Protein AF-A0A8T5XJU8-F1 (afdb_monomer_lite)

Structure (mmCIF, N/CA/C/O backbone):
data_AF-A0A8T5XJU8-F1
#
_entry.id   AF-A0A8T5XJU8-F1
#
loop_
_atom_site.group_PDB
_atom_site.id
_atom_site.type_symbol
_atom_site.label_atom_id
_atom_site.label_alt_id
_atom_site.label_comp_id
_atom_site.label_asym_id
_atom_site.label_entity_id
_atom_site.label_seq_id
_atom_site.pdbx_PDB_ins_code
_atom_site.Cartn_x
_atom_site.Cartn_y
_atom_site.Cartn_z
_atom_site.occupancy
_atom_site.B_iso_or_equiv
_atom_site.auth_seq_id
_atom_site.auth_comp_id
_atom_site.auth_asym_id
_atom_site.auth_atom_id
_atom_site.pdbx_PDB_model_num
ATOM 1 N N . MET A 1 1 ? 18.331 -19.309 -12.264 1.00 50.22 1 MET A N 1
ATOM 2 C CA . MET A 1 1 ? 18.881 -17.936 -12.302 1.00 50.22 1 MET A CA 1
ATOM 3 C C . MET A 1 1 ? 18.464 -17.240 -11.012 1.00 50.22 1 MET A C 1
ATOM 5 O O . MET A 1 1 ? 17.269 -17.061 -10.818 1.00 50.22 1 MET A O 1
ATOM 9 N N . LYS A 1 2 ? 19.390 -16.970 -10.079 1.00 59.19 2 LYS A N 1
ATOM 10 C CA . LYS A 1 2 ? 19.054 -16.239 -8.844 1.00 59.19 2 LYS A CA 1
ATOM 11 C C . LYS A 1 2 ? 18.708 -14.796 -9.231 1.00 59.19 2 LYS A C 1
ATOM 13 O O . LYS A 1 2 ? 19.454 -14.185 -9.992 1.00 59.19 2 LYS A O 1
ATOM 18 N N . SER A 1 3 ? 17.562 -14.289 -8.780 1.00 68.38 3 SER A N 1
ATOM 19 C CA . SER A 1 3 ? 17.157 -12.901 -9.029 1.00 68.38 3 SER A CA 1
ATOM 20 C C . SER A 1 3 ? 18.225 -11.946 -8.494 1.00 68.38 3 SER A C 1
ATOM 22 O O . SER A 1 3 ? 18.657 -12.090 -7.353 1.00 68.38 3 SER A O 1
ATOM 24 N N . ASN A 1 4 ? 18.641 -10.968 -9.299 1.00 89.88 4 ASN A N 1
ATOM 25 C CA . ASN A 1 4 ? 19.526 -9.894 -8.843 1.00 89.88 4 ASN A CA 1
ATOM 26 C C . ASN A 1 4 ? 18.742 -8.969 -7.890 1.00 89.88 4 ASN A C 1
ATOM 28 O O . ASN A 1 4 ? 17.569 -8.682 -8.145 1.00 89.88 4 ASN A O 1
ATOM 32 N N . ILE A 1 5 ? 19.374 -8.462 -6.826 1.00 90.38 5 ILE A N 1
ATOM 33 C CA . ILE A 1 5 ? 18.763 -7.545 -5.848 1.00 90.38 5 ILE A CA 1
ATOM 34 C C . ILE A 1 5 ? 18.051 -6.356 -6.511 1.00 90.38 5 ILE A C 1
ATOM 36 O O . ILE A 1 5 ? 16.946 -5.987 -6.120 1.00 90.38 5 ILE A O 1
ATOM 40 N N . LYS A 1 6 ? 18.597 -5.824 -7.612 1.00 91.56 6 LYS A N 1
ATOM 41 C CA . LYS A 1 6 ? 17.960 -4.740 -8.378 1.00 91.56 6 LYS A CA 1
ATOM 42 C C . LYS A 1 6 ? 16.615 -5.163 -8.978 1.00 91.56 6 LYS A C 1
ATOM 44 O O . LYS A 1 6 ? 15.685 -4.363 -9.047 1.00 91.56 6 LYS A O 1
ATOM 49 N N . GLN A 1 7 ? 16.496 -6.413 -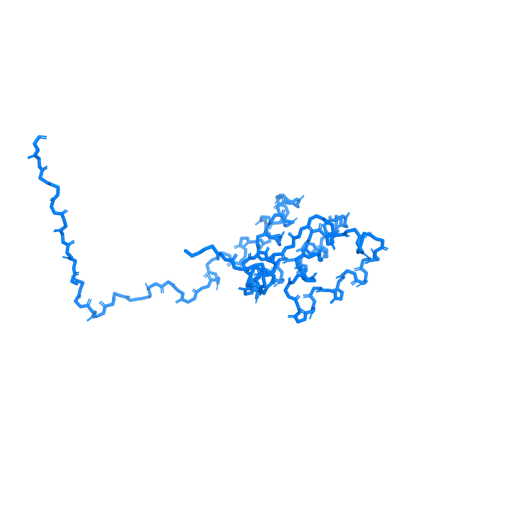9.424 1.00 93.50 7 GLN A N 1
ATOM 50 C CA . GLN A 1 7 ? 15.236 -6.964 -9.932 1.00 93.50 7 GLN A CA 1
ATOM 51 C C . GLN A 1 7 ? 14.236 -7.201 -8.798 1.00 93.50 7 GLN A C 1
ATOM 53 O O . GLN A 1 7 ? 13.044 -6.979 -8.995 1.00 93.50 7 GLN A O 1
ATOM 58 N N . LEU A 1 8 ? 14.711 -7.617 -7.620 1.00 94.75 8 LEU A N 1
ATOM 59 C CA . LEU A 1 8 ? 13.872 -7.777 -6.432 1.00 94.75 8 LEU A CA 1
ATOM 60 C C . LEU A 1 8 ? 13.297 -6.429 -5.981 1.00 94.75 8 LEU A C 1
ATOM 62 O O . LEU A 1 8 ? 12.078 -6.308 -5.865 1.00 94.75 8 LEU A O 1
ATOM 66 N N . ARG A 1 9 ? 14.127 -5.385 -5.851 1.00 96.00 9 ARG A N 1
ATOM 67 C CA . ARG A 1 9 ? 13.660 -4.036 -5.474 1.00 96.00 9 ARG A CA 1
ATOM 68 C C . ARG A 1 9 ? 12.653 -3.464 -6.475 1.00 96.00 9 ARG A C 1
ATOM 70 O O . ARG A 1 9 ? 11.636 -2.910 -6.076 1.00 96.00 9 ARG A O 1
ATOM 77 N N . LYS A 1 10 ? 12.829 -3.702 -7.785 1.00 95.31 10 LYS A N 1
ATOM 78 C CA . LYS A 1 10 ? 11.818 -3.336 -8.807 1.00 95.31 10 LYS A CA 1
ATOM 79 C C . LYS A 1 10 ? 10.454 -4.010 -8.604 1.00 95.31 10 LYS A C 1
ATOM 81 O O . LYS A 1 10 ? 9.446 -3.499 -9.087 1.00 95.31 10 LYS A O 1
ATOM 86 N N . ARG A 1 11 ? 10.418 -5.159 -7.927 1.00 95.31 11 ARG A N 1
ATOM 87 C CA . ARG A 1 11 ? 9.194 -5.891 -7.565 1.00 95.31 11 ARG A CA 1
ATOM 88 C C . ARG A 1 11 ? 8.664 -5.499 -6.180 1.00 95.31 11 ARG A C 1
ATOM 90 O O . ARG A 1 11 ? 7.712 -6.133 -5.732 1.00 95.31 11 ARG A O 1
ATOM 97 N N . GLY A 1 12 ? 9.265 -4.497 -5.533 1.00 96.75 12 GLY A N 1
ATOM 98 C CA . GLY A 1 12 ? 8.884 -3.985 -4.216 1.00 96.75 12 GLY A CA 1
ATOM 99 C C . GLY A 1 12 ? 9.558 -4.687 -3.041 1.00 96.75 12 GLY A C 1
ATOM 100 O O . GLY A 1 12 ? 9.076 -4.548 -1.925 1.00 96.75 12 GLY A O 1
ATOM 101 N N . TYR A 1 13 ? 10.608 -5.481 -3.275 1.00 97.31 13 TYR A N 1
ATOM 102 C CA . TYR A 1 13 ? 11.329 -6.148 -2.191 1.00 97.31 13 TYR A CA 1
ATOM 103 C C . TYR A 1 13 ? 12.087 -5.131 -1.339 1.00 97.31 13 TYR A C 1
ATOM 105 O O . TYR A 1 13 ? 12.810 -4.297 -1.891 1.00 97.31 13 TYR A O 1
ATOM 113 N N . ILE A 1 14 ? 11.948 -5.261 -0.026 1.00 96.94 14 ILE A N 1
ATOM 114 C CA . ILE A 1 14 ? 12.643 -4.467 0.982 1.00 96.94 14 ILE A CA 1
ATOM 115 C C . ILE A 1 14 ? 13.254 -5.401 2.021 1.00 96.94 14 ILE A C 1
ATOM 117 O O . ILE A 1 14 ? 12.766 -6.516 2.216 1.00 96.94 14 ILE A O 1
ATOM 121 N N . GLU A 1 15 ? 14.292 -4.920 2.679 1.00 95.50 15 GLU A N 1
ATOM 122 C CA . GLU A 1 15 ? 14.871 -5.509 3.880 1.00 95.50 15 GLU A CA 1
ATOM 123 C C . GLU A 1 15 ? 14.367 -4.764 5.120 1.00 95.50 15 GLU A C 1
ATOM 125 O O . GLU A 1 15 ? 13.805 -3.674 5.023 1.00 95.50 15 GLU A O 1
ATOM 130 N N . GLU A 1 16 ? 14.585 -5.328 6.305 1.00 92.38 16 GLU A N 1
ATOM 131 C CA . GLU A 1 16 ? 14.091 -4.724 7.550 1.00 92.38 16 GLU A CA 1
ATOM 132 C C . GLU A 1 16 ? 14.721 -3.350 7.827 1.00 92.38 16 GLU A C 1
ATOM 134 O O . GLU A 1 16 ? 14.037 -2.428 8.259 1.00 92.38 16 GLU A O 1
ATOM 139 N N . TYR A 1 17 ? 16.001 -3.164 7.485 1.00 93.56 17 TYR A N 1
ATOM 140 C CA . TYR A 1 17 ? 16.667 -1.870 7.648 1.00 93.56 17 TYR A CA 1
ATOM 141 C C . TYR A 1 17 ? 16.074 -0.770 6.752 1.00 93.56 17 TYR A C 1
ATOM 143 O O . TYR A 1 17 ? 16.234 0.405 7.070 1.00 93.56 17 TYR A O 1
ATOM 151 N N . ASP A 1 18 ? 15.397 -1.122 5.647 1.00 95.19 18 ASP A N 1
ATOM 152 C CA . ASP A 1 18 ? 14.721 -0.136 4.797 1.00 95.19 18 ASP A CA 1
ATOM 153 C C . ASP A 1 18 ? 13.522 0.497 5.542 1.00 95.19 18 ASP A C 1
ATOM 155 O O . ASP A 1 18 ? 13.073 1.568 5.157 1.00 95.19 18 ASP A O 1
ATOM 159 N N . LEU A 1 19 ? 12.989 -0.138 6.598 1.00 95.31 19 LEU A N 1
ATOM 160 C CA . LEU A 1 19 ? 11.874 0.394 7.395 1.00 95.31 19 LEU A CA 1
ATOM 161 C C . LEU A 1 19 ? 12.321 1.436 8.425 1.00 95.31 19 LEU A C 1
ATOM 163 O O . LEU A 1 19 ? 11.548 2.335 8.757 1.00 95.31 19 LEU A O 1
ATOM 167 N N . GLU A 1 20 ? 13.551 1.327 8.928 1.00 93.88 20 GLU A N 1
ATOM 168 C CA . GLU A 1 20 ? 14.059 2.186 10.004 1.00 93.88 20 GLU A CA 1
ATOM 169 C C . GLU A 1 20 ? 14.104 3.664 9.609 1.00 93.88 20 GLU A C 1
ATOM 171 O O . GLU A 1 20 ? 13.830 4.525 10.441 1.00 93.88 20 GLU A O 1
ATOM 176 N N . GLU A 1 21 ? 14.372 3.959 8.334 1.00 92.94 21 GLU A N 1
ATOM 177 C CA . GLU A 1 21 ? 14.382 5.324 7.789 1.00 92.94 21 GLU A CA 1
ATOM 178 C C . GLU A 1 21 ? 12.996 6.000 7.848 1.00 92.94 21 GLU A C 1
ATOM 180 O O . GLU A 1 21 ? 12.904 7.224 7.885 1.00 92.94 21 GLU A O 1
ATOM 185 N N . TYR A 1 22 ? 11.917 5.215 7.923 1.00 94.44 22 TYR A N 1
ATOM 186 C CA . TYR A 1 22 ? 10.536 5.696 7.804 1.00 94.44 22 TYR A CA 1
ATOM 187 C C . TYR A 1 22 ? 9.708 5.494 9.077 1.00 94.44 22 TYR A C 1
ATOM 189 O O . TYR A 1 22 ? 8.520 5.819 9.104 1.00 94.44 22 TYR A O 1
ATOM 197 N N . LYS A 1 23 ? 10.285 4.946 10.153 1.00 90.50 23 LYS A N 1
ATOM 198 C CA . LYS A 1 23 ? 9.517 4.590 11.360 1.00 90.50 23 LYS A CA 1
ATOM 199 C C . LYS A 1 23 ? 8.852 5.794 12.033 1.00 90.50 23 LYS A C 1
ATOM 201 O O . LYS A 1 23 ? 7.728 5.676 12.534 1.00 90.50 23 LYS A O 1
ATOM 206 N N . ASP A 1 24 ? 9.539 6.935 11.985 1.00 92.94 24 ASP A N 1
ATOM 207 C CA . ASP A 1 24 ? 9.140 8.191 12.620 1.00 92.94 24 ASP A CA 1
ATOM 208 C C . ASP A 1 24 ? 8.205 9.020 11.730 1.00 92.94 24 ASP A C 1
ATOM 210 O O . ASP A 1 24 ? 7.704 10.057 12.161 1.00 92.94 24 ASP A O 1
ATOM 214 N N . PHE A 1 25 ? 7.908 8.540 10.515 1.00 95.25 25 PHE A N 1
ATOM 215 C CA . PHE A 1 25 ? 6.955 9.198 9.634 1.00 95.25 25 PHE A CA 1
ATOM 216 C C . PHE A 1 25 ? 5.565 9.202 10.272 1.00 95.25 25 PHE A C 1
ATOM 218 O O . PHE A 1 25 ? 5.074 8.211 10.847 1.00 95.25 25 PHE A O 1
ATOM 225 N N . THR A 1 26 ? 4.914 10.346 10.121 1.00 95.88 26 THR A N 1
ATOM 226 C CA . THR A 1 26 ? 3.516 10.569 10.453 1.00 95.88 26 THR A CA 1
ATOM 227 C C . THR A 1 26 ? 2.605 9.765 9.528 1.00 95.88 26 THR A C 1
ATOM 229 O O . THR A 1 26 ? 2.995 9.285 8.462 1.00 95.88 26 THR A O 1
ATOM 232 N N . LYS A 1 27 ? 1.329 9.649 9.909 1.00 95.12 27 LYS A N 1
ATOM 233 C CA . LYS A 1 27 ? 0.314 8.995 9.074 1.00 95.12 27 LYS A CA 1
ATOM 234 C C . LYS A 1 27 ? 0.225 9.620 7.678 1.00 95.12 27 LYS A C 1
ATOM 236 O O . LYS A 1 27 ? 0.046 8.892 6.709 1.00 95.12 27 LYS A O 1
ATOM 241 N N . ILE A 1 28 ? 0.340 10.947 7.586 1.00 94.81 28 ILE A N 1
ATOM 242 C CA . ILE A 1 28 ? 0.227 11.689 6.323 1.00 94.81 28 ILE A CA 1
ATOM 243 C C . ILE A 1 28 ? 1.421 11.372 5.424 1.00 94.81 28 ILE A C 1
ATOM 245 O O . ILE A 1 28 ? 1.221 10.952 4.290 1.00 94.81 28 ILE A O 1
ATOM 249 N N . GLU A 1 29 ? 2.641 11.468 5.950 1.00 96.00 29 GLU A N 1
ATOM 250 C CA . GLU A 1 29 ? 3.860 11.159 5.189 1.00 96.00 29 GLU A CA 1
ATOM 251 C C . GLU 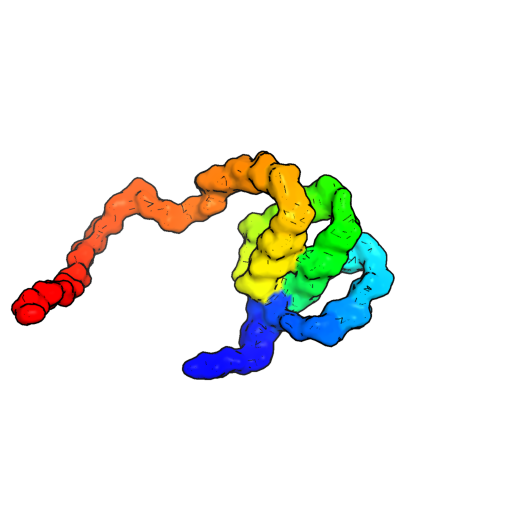A 1 29 ? 3.879 9.700 4.732 1.00 96.00 29 GLU A C 1
ATOM 253 O O . GLU A 1 29 ? 4.238 9.401 3.596 1.00 96.00 29 GLU A O 1
ATOM 258 N N . LEU A 1 30 ? 3.426 8.769 5.581 1.00 96.12 30 LEU A N 1
ATOM 259 C CA . LEU A 1 30 ? 3.270 7.387 5.152 1.00 96.12 30 LEU A CA 1
ATOM 260 C C . LEU A 1 30 ? 2.265 7.297 4.003 1.00 96.12 30 LEU A C 1
ATOM 262 O O . LEU A 1 30 ? 2.594 6.683 2.993 1.00 96.12 30 LEU A O 1
ATOM 266 N N . LEU A 1 31 ? 1.073 7.893 4.108 1.00 95.00 31 LEU A N 1
ATOM 267 C CA . LEU A 1 31 ? 0.069 7.857 3.034 1.00 95.00 31 LEU A CA 1
ATOM 268 C C . LEU A 1 31 ? 0.614 8.368 1.692 1.00 95.00 31 LEU A C 1
ATOM 270 O O . LEU A 1 31 ? 0.285 7.791 0.659 1.00 95.00 31 LEU A O 1
ATOM 274 N N . GLU A 1 32 ? 1.495 9.368 1.691 1.00 95.50 32 GLU A N 1
ATOM 275 C CA . GLU A 1 32 ? 2.155 9.851 0.470 1.00 95.50 32 GLU A CA 1
ATOM 276 C C . GLU A 1 32 ? 3.034 8.776 -0.193 1.00 95.50 32 GLU A C 1
ATOM 278 O O . GLU A 1 32 ? 3.033 8.640 -1.420 1.00 95.50 32 GLU A O 1
ATOM 283 N N . LEU A 1 33 ? 3.721 7.938 0.593 1.00 95.88 33 LEU A N 1
ATOM 284 C CA . LEU A 1 33 ? 4.533 6.830 0.068 1.00 95.88 33 LEU A CA 1
ATOM 285 C C . LEU A 1 33 ? 3.698 5.792 -0.692 1.00 95.88 33 LEU A C 1
ATOM 287 O O . LEU A 1 33 ? 4.218 5.125 -1.587 1.00 95.88 33 LEU A O 1
ATOM 291 N N . LEU A 1 34 ? 2.408 5.651 -0.374 1.00 92.12 34 LEU A N 1
ATOM 292 C CA . LEU A 1 34 ? 1.515 4.699 -1.041 1.00 92.12 34 LEU A CA 1
ATOM 293 C C . LEU A 1 34 ? 1.273 5.047 -2.522 1.00 92.12 34 LEU A C 1
ATOM 295 O O . LEU A 1 34 ? 1.059 4.153 -3.353 1.00 92.12 34 LEU A O 1
ATOM 299 N N . GLU A 1 35 ? 1.383 6.334 -2.852 1.00 91.88 35 GLU A N 1
ATOM 300 C CA . GLU A 1 35 ? 1.271 6.887 -4.205 1.00 91.88 35 GLU A CA 1
ATOM 301 C C . GLU A 1 35 ? 2.632 7.009 -4.912 1.00 91.88 35 GLU A C 1
ATOM 303 O O . GLU A 1 35 ? 2.711 7.404 -6.080 1.00 91.88 35 GLU A O 1
ATOM 308 N N . SER A 1 36 ? 3.725 6.617 -4.247 1.00 95.69 36 SER A N 1
ATOM 309 C CA . SER A 1 36 ? 5.055 6.638 -4.849 1.00 95.69 36 SER A CA 1
ATOM 310 C C . SER A 1 36 ? 5.115 5.761 -6.100 1.00 95.69 36 SER A C 1
ATOM 312 O O . SER A 1 36 ? 4.610 4.632 -6.161 1.00 95.69 36 SER A O 1
ATOM 314 N N . LYS A 1 37 ? 5.836 6.251 -7.114 1.00 95.19 37 LYS A N 1
ATOM 315 C CA . LYS A 1 37 ? 6.173 5.473 -8.317 1.00 95.19 37 LYS A CA 1
ATOM 316 C C . LYS A 1 37 ? 7.114 4.311 -7.991 1.00 95.19 37 LYS A C 1
ATOM 318 O O . LYS A 1 37 ? 7.174 3.335 -8.746 1.00 95.19 37 LYS A O 1
ATOM 323 N N . VAL A 1 38 ? 7.829 4.388 -6.872 1.00 96.06 38 VAL A N 1
ATOM 324 C CA . VAL A 1 38 ? 8.791 3.382 -6.435 1.00 96.06 38 VAL A CA 1
ATOM 325 C C . VAL A 1 38 ? 8.070 2.292 -5.644 1.00 96.06 38 VAL A C 1
ATOM 327 O O . VAL A 1 38 ? 7.337 2.544 -4.697 1.00 96.06 38 VAL A O 1
ATOM 330 N N . ALA A 1 39 ? 8.272 1.042 -6.058 1.00 97.06 39 ALA A N 1
ATOM 331 C CA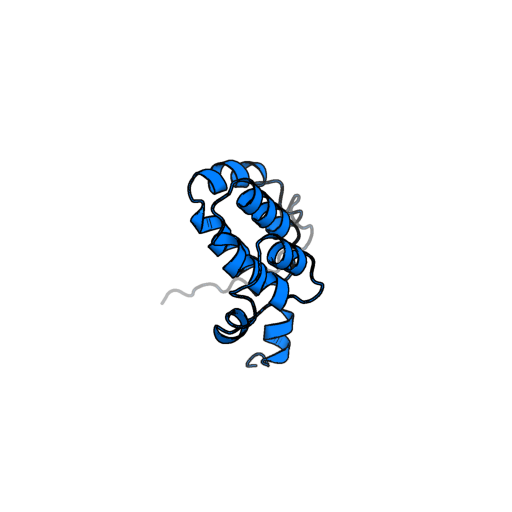 . ALA A 1 39 ? 7.598 -0.110 -5.462 1.00 97.06 39 ALA A CA 1
ATOM 332 C C . ALA A 1 39 ? 7.978 -0.348 -3.993 1.00 97.06 39 ALA A C 1
ATOM 334 O O . ALA A 1 39 ? 7.150 -0.811 -3.218 1.00 97.06 39 ALA A O 1
ATOM 335 N N . THR A 1 40 ? 9.233 -0.068 -3.628 1.00 97.69 40 THR A N 1
ATOM 336 C CA . THR A 1 40 ? 9.741 -0.260 -2.265 1.00 97.69 40 THR A CA 1
ATOM 337 C C . THR A 1 40 ? 9.063 0.680 -1.283 1.00 97.69 40 THR A C 1
ATOM 339 O O . THR A 1 40 ? 8.625 0.216 -0.241 1.00 97.69 40 THR A O 1
ATOM 342 N N . ASP A 1 41 ? 8.865 1.944 -1.651 1.00 97.56 41 ASP A N 1
ATOM 343 C CA . ASP A 1 41 ? 8.195 2.949 -0.817 1.00 97.56 41 ASP A CA 1
ATOM 344 C C . ASP A 1 41 ? 6.762 2.521 -0.490 1.00 97.56 41 ASP A C 1
ATOM 346 O O . ASP A 1 41 ? 6.325 2.579 0.656 1.00 97.56 41 ASP A O 1
ATOM 350 N N . ARG A 1 42 ? 6.047 1.984 -1.486 1.00 97.44 42 ARG A N 1
ATOM 351 C CA . ARG A 1 42 ? 4.699 1.442 -1.280 1.00 97.44 42 ARG A CA 1
ATOM 352 C C . ARG A 1 42 ? 4.695 0.221 -0.368 1.00 97.44 42 ARG A C 1
ATOM 354 O O . ARG A 1 42 ? 3.779 0.058 0.431 1.00 97.44 42 ARG A O 1
ATOM 361 N N . THR A 1 43 ? 5.707 -0.641 -0.473 1.00 98.06 43 THR A N 1
ATOM 362 C CA . THR A 1 43 ? 5.873 -1.780 0.442 1.00 98.06 43 THR A CA 1
ATOM 363 C C . THR A 1 43 ? 6.155 -1.304 1.872 1.00 98.06 43 THR A C 1
ATOM 365 O O . THR A 1 43 ? 5.580 -1.848 2.812 1.00 98.06 43 THR A O 1
ATOM 368 N N . ILE A 1 44 ? 6.993 -0.275 2.038 1.00 97.81 44 ILE A N 1
ATOM 369 C CA . ILE A 1 44 ? 7.301 0.349 3.334 1.00 97.81 44 ILE A CA 1
ATOM 370 C C . ILE A 1 44 ? 6.032 0.954 3.937 1.00 97.81 44 ILE A C 1
ATOM 372 O O . ILE A 1 44 ? 5.703 0.645 5.082 1.00 97.81 44 ILE A O 1
ATOM 376 N N . ASN A 1 45 ? 5.267 1.725 3.152 1.00 96.94 45 ASN A N 1
ATOM 377 C CA . ASN A 1 45 ? 3.959 2.221 3.574 1.00 96.94 45 ASN A CA 1
ATOM 378 C C . ASN A 1 45 ? 3.082 1.081 4.085 1.00 96.94 45 ASN A C 1
ATOM 380 O O . ASN A 1 45 ? 2.598 1.154 5.209 1.00 96.94 45 ASN A O 1
ATOM 384 N N . ALA A 1 46 ? 2.893 0.036 3.273 1.00 96.75 46 ALA A N 1
ATOM 385 C CA . ALA A 1 46 ? 1.988 -1.053 3.608 1.00 96.75 46 ALA A CA 1
ATOM 386 C C . ALA A 1 46 ? 2.348 -1.670 4.966 1.00 96.75 46 ALA A C 1
ATOM 388 O O . ALA A 1 46 ? 1.459 -1.898 5.785 1.00 96.75 46 ALA A O 1
ATOM 389 N N . LYS A 1 47 ? 3.644 -1.882 5.233 1.00 96.94 47 LYS A N 1
ATOM 390 C CA . LYS A 1 47 ? 4.125 -2.429 6.507 1.00 96.94 47 LYS A CA 1
ATOM 391 C C . LYS A 1 47 ? 3.978 -1.469 7.691 1.00 96.94 47 LYS A C 1
ATOM 393 O O . LYS A 1 47 ? 3.685 -1.930 8.787 1.00 96.94 47 LYS A O 1
ATOM 398 N N . LEU A 1 48 ? 4.186 -0.164 7.503 1.00 96.62 48 LEU A N 1
ATOM 399 C CA . LEU A 1 48 ? 4.205 0.803 8.610 1.00 96.62 48 LEU A CA 1
ATOM 400 C C . LEU A 1 48 ? 2.838 1.421 8.909 1.00 96.62 48 LEU A C 1
ATOM 402 O O . LEU A 1 48 ? 2.520 1.668 10.070 1.00 96.62 48 LEU A O 1
ATOM 406 N N . LEU A 1 49 ? 2.011 1.661 7.891 1.00 95.31 49 LEU A N 1
ATOM 407 C CA . LEU A 1 49 ? 0.725 2.347 8.034 1.00 95.31 49 LEU A CA 1
ATOM 408 C C . LEU A 1 49 ? -0.268 1.537 8.882 1.00 95.31 49 LEU A C 1
ATOM 410 O O . LEU A 1 49 ? -1.100 2.122 9.569 1.00 95.31 49 LEU A O 1
ATOM 414 N N . VAL A 1 50 ? -0.132 0.207 8.917 1.00 93.88 50 VAL A N 1
ATOM 415 C CA . VAL A 1 50 ? -0.973 -0.697 9.725 1.00 93.88 50 VAL A CA 1
ATOM 416 C C . VAL A 1 50 ? -0.927 -0.396 11.232 1.00 93.88 50 VAL A C 1
ATOM 418 O O . VAL A 1 50 ? -1.846 -0.770 11.960 1.00 93.88 50 VAL A O 1
ATOM 421 N N . LYS A 1 51 ? 0.102 0.325 11.715 1.00 93.50 51 LYS A N 1
ATOM 422 C CA . LYS A 1 51 ? 0.175 0.790 13.113 1.00 93.50 51 LYS A CA 1
ATOM 423 C C . LYS A 1 51 ? -1.026 1.666 13.494 1.00 93.50 51 LYS A C 1
ATOM 425 O O . LYS A 1 51 ? -1.444 1.674 14.650 1.00 93.50 51 LYS A O 1
ATOM 430 N N . TYR A 1 52 ? -1.612 2.355 12.516 1.00 92.75 52 TYR A N 1
ATOM 431 C CA . TYR A 1 52 ? -2.855 3.101 12.656 1.00 92.75 52 TYR A CA 1
ATOM 432 C C . TYR A 1 52 ? -4.037 2.156 12.400 1.00 92.75 52 TYR A C 1
ATOM 434 O O . TYR A 1 52 ? -4.435 1.926 11.259 1.00 92.75 52 TYR A O 1
ATOM 442 N N . ARG A 1 53 ? -4.600 1.591 13.473 1.00 88.56 53 ARG A N 1
ATOM 443 C CA . ARG A 1 53 ? -5.737 0.649 13.440 1.00 88.56 53 ARG A CA 1
ATOM 444 C C 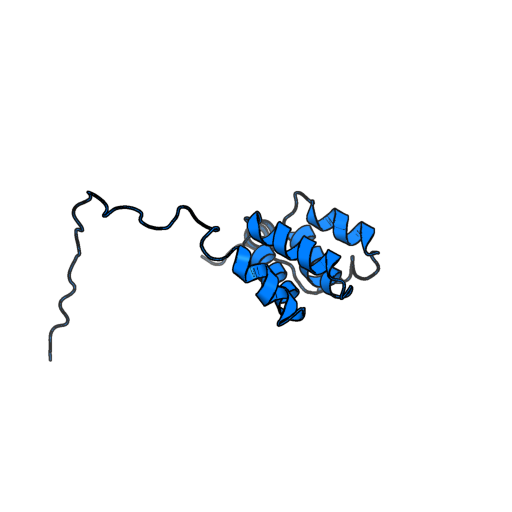. ARG A 1 53 ? -7.074 1.348 13.163 1.00 88.56 53 ARG A C 1
ATOM 446 O O . ARG A 1 53 ? -8.030 1.213 13.918 1.00 88.56 53 ARG A O 1
ATOM 453 N N . GLU A 1 54 ? -7.120 2.139 12.102 1.00 94.00 54 GLU A N 1
ATOM 454 C CA . GLU A 1 54 ? -8.286 2.916 11.690 1.00 94.00 54 GLU A CA 1
ATOM 455 C C . GLU A 1 54 ? -8.964 2.257 10.481 1.00 94.00 54 GLU A C 1
ATOM 457 O O . GLU A 1 54 ? -8.297 1.745 9.580 1.00 94.00 54 GLU A O 1
ATOM 462 N N . GLU A 1 55 ? -10.295 2.323 10.408 1.00 93.38 55 GLU A N 1
ATOM 463 C CA . GLU A 1 55 ? -11.055 1.819 9.253 1.00 93.38 55 GLU A CA 1
ATOM 464 C C . GLU A 1 55 ? -10.648 2.525 7.946 1.00 93.38 55 GLU A C 1
ATOM 466 O O . GLU A 1 55 ? -10.554 1.909 6.884 1.00 93.38 55 GLU A O 1
ATOM 471 N N . THR A 1 56 ? -10.335 3.819 8.026 1.00 94.69 56 THR A N 1
ATOM 472 C CA . THR A 1 56 ? -9.831 4.618 6.899 1.00 94.69 56 THR A CA 1
ATOM 473 C C . THR A 1 56 ? -8.542 4.032 6.326 1.00 94.69 56 THR A C 1
ATOM 475 O O . THR A 1 56 ? -8.408 3.920 5.109 1.00 94.69 56 THR A O 1
ATOM 478 N N . VAL A 1 57 ? -7.622 3.595 7.189 1.00 95.44 57 VAL A N 1
ATOM 479 C CA . VAL A 1 57 ? -6.357 2.963 6.800 1.00 95.44 57 VAL A CA 1
ATOM 480 C C . VAL A 1 57 ? -6.617 1.619 6.138 1.00 95.44 57 VAL A C 1
ATOM 482 O O . VAL A 1 57 ? -6.100 1.371 5.051 1.00 95.44 57 VAL A O 1
ATOM 485 N N . MET A 1 58 ? -7.466 0.781 6.735 1.00 95.88 58 MET A N 1
ATOM 486 C CA . MET A 1 58 ? -7.869 -0.496 6.141 1.00 95.88 58 MET A CA 1
ATOM 487 C C . MET A 1 58 ? -8.422 -0.305 4.722 1.00 95.88 58 MET A C 1
ATOM 489 O O . MET A 1 58 ? -7.974 -0.964 3.783 1.00 95.88 58 MET A O 1
ATOM 493 N N . ASN A 1 59 ? -9.356 0.633 4.551 1.00 95.00 59 ASN A N 1
ATOM 494 C CA . ASN A 1 59 ? -9.976 0.921 3.260 1.00 95.00 59 ASN A CA 1
ATOM 495 C C . ASN A 1 59 ? -8.953 1.423 2.231 1.00 95.00 59 ASN A C 1
ATOM 497 O O . ASN A 1 59 ? -8.986 0.998 1.076 1.00 95.00 59 ASN A O 1
ATOM 501 N N . VAL A 1 60 ? -8.010 2.274 2.642 1.00 95.75 60 VAL A N 1
ATOM 502 C CA . VAL A 1 60 ? -6.915 2.743 1.779 1.00 95.75 60 VAL A CA 1
ATOM 503 C C . VAL A 1 60 ? -6.021 1.582 1.327 1.00 95.75 60 VAL A C 1
ATOM 505 O O . VAL A 1 60 ? -5.735 1.463 0.133 1.00 95.75 60 VAL A O 1
ATOM 508 N N . LEU A 1 61 ? -5.631 0.682 2.236 1.00 96.50 61 LEU A N 1
ATOM 509 C CA . LEU A 1 61 ? -4.801 -0.481 1.901 1.00 96.50 61 LEU A CA 1
ATOM 510 C C . LEU A 1 61 ? -5.526 -1.443 0.945 1.00 96.50 61 LEU A C 1
ATOM 512 O O . LEU A 1 61 ? -4.932 -1.890 -0.040 1.00 96.50 61 LEU A O 1
ATOM 516 N N . ILE A 1 62 ? -6.813 -1.726 1.187 1.00 95.50 62 ILE A N 1
ATOM 517 C CA . ILE A 1 62 ? -7.642 -2.572 0.309 1.00 95.50 62 ILE A CA 1
ATOM 518 C C . ILE A 1 62 ? -7.758 -1.949 -1.084 1.00 95.50 62 ILE A C 1
ATOM 520 O O . ILE A 1 62 ? -7.527 -2.631 -2.085 1.00 95.50 62 ILE A O 1
ATOM 524 N N . ASN A 1 63 ? -8.058 -0.650 -1.164 1.00 93.75 63 ASN A N 1
ATOM 525 C CA . ASN A 1 63 ? -8.150 0.058 -2.438 1.00 93.75 63 ASN A CA 1
ATOM 526 C C . ASN A 1 63 ? -6.832 -0.016 -3.211 1.00 93.75 63 ASN A C 1
ATOM 528 O O . ASN A 1 63 ? -6.837 -0.276 -4.417 1.00 93.75 63 ASN A O 1
ATOM 532 N N . ARG A 1 64 ? -5.692 0.134 -2.526 1.00 95.06 64 ARG A N 1
ATOM 533 C CA . ARG A 1 64 ? -4.391 0.006 -3.181 1.00 95.06 64 ARG A CA 1
ATOM 534 C C . ARG A 1 64 ? -4.131 -1.411 -3.682 1.00 95.06 64 ARG A C 1
ATOM 536 O O . ARG A 1 64 ? -3.644 -1.559 -4.804 1.00 95.06 64 ARG A O 1
ATOM 543 N N . LEU A 1 65 ? -4.474 -2.436 -2.897 1.00 95.06 65 LEU A N 1
ATOM 544 C CA . LEU A 1 65 ? -4.262 -3.847 -3.243 1.00 95.06 65 LEU A CA 1
ATOM 545 C C . LEU A 1 65 ? -4.914 -4.224 -4.581 1.00 95.06 65 LEU A C 1
ATOM 547 O O . LEU A 1 65 ? -4.325 -4.982 -5.354 1.00 95.06 65 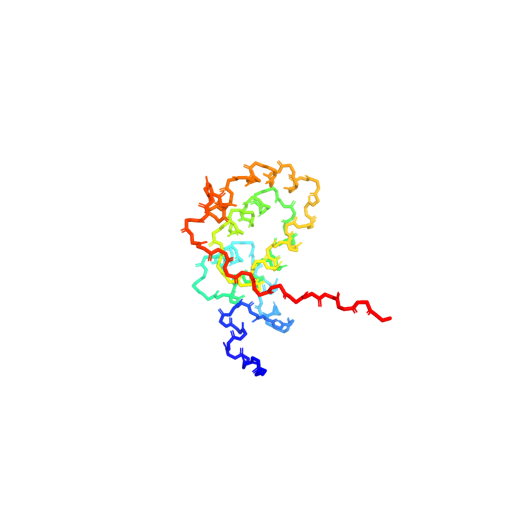LEU A O 1
ATOM 551 N N . ILE A 1 66 ? -6.092 -3.667 -4.874 1.00 91.06 66 ILE A N 1
ATOM 552 C CA . ILE A 1 66 ? -6.855 -3.945 -6.102 1.00 91.06 66 ILE A CA 1
ATOM 553 C C . ILE A 1 66 ? -6.071 -3.558 -7.363 1.00 91.06 66 ILE A C 1
ATOM 555 O O . ILE A 1 66 ? -6.099 -4.293 -8.353 1.00 91.06 66 ILE A O 1
ATOM 559 N N . PHE A 1 67 ? -5.360 -2.428 -7.330 1.00 91.06 67 PHE A N 1
ATOM 560 C CA . PHE A 1 67 ? -4.659 -1.869 -8.494 1.00 91.06 67 PHE A CA 1
ATOM 561 C C . PHE A 1 67 ? -3.141 -2.057 -8.454 1.00 91.06 67 PHE A C 1
ATOM 563 O O . PHE A 1 67 ? -2.452 -1.706 -9.412 1.00 91.06 67 PHE A O 1
ATOM 570 N N . GLU A 1 68 ? -2.590 -2.577 -7.359 1.00 94.88 68 GLU A N 1
ATOM 571 C CA . GLU A 1 68 ? -1.157 -2.835 -7.254 1.00 94.88 68 GLU A CA 1
ATOM 572 C C . GLU A 1 68 ? -0.719 -3.878 -8.296 1.00 94.88 68 GLU A C 1
ATOM 574 O O . GLU A 1 68 ? -1.456 -4.806 -8.638 1.00 94.88 68 GLU A O 1
ATOM 579 N N . ASP A 1 69 ? 0.498 -3.746 -8.816 1.00 93.94 69 ASP A N 1
ATOM 580 C CA . ASP A 1 69 ? 1.050 -4.641 -9.835 1.00 93.94 69 ASP A CA 1
ATOM 581 C C . ASP A 1 69 ? 2.323 -5.353 -9.358 1.00 93.94 69 ASP A C 1
ATOM 583 O O . ASP A 1 69 ? 2.688 -6.406 -9.893 1.00 93.94 69 ASP A O 1
ATOM 587 N N . LYS A 1 70 ? 2.986 -4.834 -8.320 1.00 96.75 70 LYS A N 1
ATOM 588 C CA . LYS A 1 70 ? 4.241 -5.381 -7.806 1.00 96.75 70 LYS A CA 1
ATOM 589 C C . LYS A 1 70 ? 4.006 -6.474 -6.777 1.00 96.75 70 LYS A C 1
ATOM 591 O O . LYS A 1 70 ? 3.208 -6.343 -5.855 1.00 96.75 70 LYS A O 1
ATOM 596 N N . LEU A 1 71 ? 4.750 -7.569 -6.937 1.00 96.50 71 LEU A N 1
ATOM 597 C CA . LEU A 1 71 ? 4.560 -8.782 -6.142 1.00 96.50 71 LEU A CA 1
ATOM 598 C C . LEU A 1 71 ? 4.740 -8.544 -4.639 1.00 96.50 71 LEU A C 1
ATOM 600 O O . LEU A 1 71 ? 3.860 -8.903 -3.868 1.00 96.50 71 LEU A O 1
ATOM 604 N N . TYR A 1 72 ? 5.875 -7.983 -4.221 1.00 97.62 72 TYR A N 1
ATOM 605 C CA . TYR A 1 72 ? 6.177 -7.851 -2.793 1.00 97.62 72 TYR A CA 1
ATOM 606 C C . TYR A 1 72 ? 5.294 -6.800 -2.125 1.00 97.62 72 TYR A C 1
ATOM 608 O O . TYR A 1 72 ? 4.889 -6.982 -0.983 1.00 97.62 72 TYR A O 1
ATOM 616 N N . THR A 1 73 ? 4.904 -5.767 -2.871 1.00 97.69 73 THR A N 1
ATOM 617 C CA . THR A 1 73 ? 3.929 -4.780 -2.407 1.00 97.69 73 THR A CA 1
ATOM 618 C C . THR A 1 73 ? 2.558 -5.423 -2.176 1.00 97.69 73 THR A C 1
ATOM 620 O O . THR A 1 73 ? 1.955 -5.190 -1.136 1.00 97.69 73 THR A O 1
ATOM 623 N N . LYS A 1 74 ? 2.083 -6.307 -3.071 1.00 97.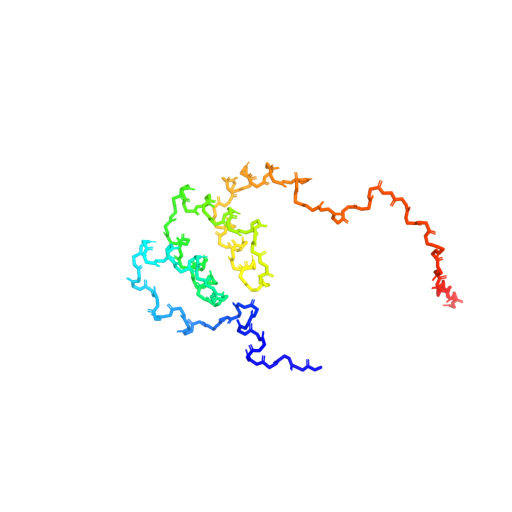56 74 LYS A N 1
ATOM 624 C CA . LYS A 1 74 ? 0.839 -7.077 -2.852 1.00 97.56 74 LYS A CA 1
ATOM 625 C C . LYS A 1 74 ? 0.893 -7.969 -1.622 1.00 97.56 74 LYS A C 1
ATOM 627 O O . LYS A 1 74 ? -0.102 -8.061 -0.910 1.00 97.56 74 LYS A O 1
ATOM 632 N N . ILE A 1 75 ? 2.021 -8.645 -1.410 1.00 97.56 75 ILE A N 1
ATOM 633 C CA . ILE A 1 75 ? 2.219 -9.507 -0.241 1.00 97.56 75 ILE A CA 1
ATOM 634 C C . ILE A 1 75 ? 2.120 -8.660 1.029 1.00 97.56 75 ILE A C 1
ATOM 636 O O . ILE A 1 75 ? 1.259 -8.939 1.856 1.00 97.56 75 ILE A O 1
ATOM 640 N N . ALA A 1 76 ? 2.892 -7.573 1.117 1.00 97.69 76 ALA A N 1
ATOM 641 C CA . ALA A 1 76 ? 2.871 -6.680 2.273 1.00 97.69 76 ALA A CA 1
ATOM 642 C C . ALA A 1 76 ? 1.482 -6.073 2.517 1.00 97.69 76 ALA A C 1
ATOM 644 O O . ALA A 1 76 ? 1.002 -6.085 3.642 1.00 97.69 76 ALA A O 1
ATOM 645 N N . LEU A 1 77 ? 0.792 -5.604 1.470 1.00 97.50 77 LEU A N 1
ATOM 646 C CA . LEU A 1 77 ? -0.583 -5.109 1.590 1.00 97.50 77 LEU A CA 1
ATOM 647 C C . LEU A 1 77 ? -1.527 -6.187 2.134 1.00 97.50 77 LEU A C 1
ATOM 649 O O . LEU A 1 77 ? -2.324 -5.903 3.020 1.00 97.50 77 LEU A O 1
ATOM 653 N N . SER A 1 78 ? -1.434 -7.418 1.626 1.00 96.44 78 SER A N 1
ATOM 654 C CA . SER A 1 78 ? -2.306 -8.522 2.050 1.00 96.44 78 SER A CA 1
ATOM 655 C C . SER A 1 78 ? -2.064 -8.917 3.508 1.00 96.44 78 SER A C 1
ATOM 657 O O . SER A 1 78 ? -3.021 -9.112 4.252 1.00 96.44 78 SER A O 1
ATOM 659 N N . GLU A 1 79 ? -0.800 -8.995 3.927 1.00 96.75 79 GLU A N 1
ATOM 660 C CA . GLU A 1 79 ? -0.414 -9.235 5.323 1.00 96.75 79 GLU A CA 1
ATOM 661 C C . GLU A 1 79 ? -0.917 -8.108 6.232 1.00 96.75 79 GLU A C 1
ATOM 663 O O . GLU A 1 79 ? -1.548 -8.375 7.254 1.00 96.75 79 GLU A O 1
ATOM 668 N N . SER A 1 80 ? -0.726 -6.850 5.820 1.00 96.44 80 SER A N 1
ATOM 669 C CA . SER A 1 80 ? -1.185 -5.671 6.556 1.00 96.44 80 SER A CA 1
ATOM 670 C C . SER A 1 80 ? -2.703 -5.624 6.716 1.00 96.44 80 SER A C 1
ATOM 672 O O . SER A 1 80 ? -3.204 -5.359 7.805 1.00 96.44 80 SER A O 1
ATOM 674 N N . ILE A 1 81 ? -3.449 -5.936 5.655 1.00 96.56 81 ILE A N 1
ATOM 675 C CA . ILE A 1 81 ? -4.914 -6.041 5.696 1.00 96.56 81 ILE A CA 1
ATOM 676 C C . ILE A 1 81 ? -5.348 -7.181 6.632 1.00 96.56 81 ILE A C 1
ATOM 678 O O . ILE A 1 81 ? -6.330 -7.038 7.357 1.00 96.56 81 ILE A O 1
ATOM 682 N N . GLY A 1 82 ? -4.589 -8.280 6.681 1.00 94.88 82 GLY A N 1
ATOM 683 C CA . GLY A 1 82 ? -4.836 -9.403 7.587 1.00 94.88 82 GLY A CA 1
ATOM 684 C C . GLY A 1 82 ? -4.871 -9.017 9.071 1.00 94.88 82 GLY A C 1
ATOM 685 O O . GLY A 1 82 ? -5.632 -9.616 9.829 1.00 94.88 82 GLY A O 1
ATOM 686 N N . TYR A 1 83 ? -4.142 -7.976 9.494 1.00 94.94 83 TYR A N 1
ATOM 687 C CA . TYR A 1 83 ? -4.180 -7.488 10.883 1.00 94.94 83 TYR A CA 1
ATOM 688 C C . TYR A 1 83 ? -5.513 -6.852 11.297 1.00 94.94 83 TYR A C 1
ATOM 690 O O . TYR A 1 83 ? -5.743 -6.680 12.496 1.00 94.94 83 TYR A O 1
ATOM 698 N N . PHE A 1 84 ? -6.373 -6.503 10.337 1.00 94.31 84 PHE A N 1
ATOM 699 C CA . PHE A 1 84 ? -7.730 -6.012 10.586 1.00 94.31 84 PHE A CA 1
ATOM 700 C C . PHE A 1 84 ? -8.770 -7.142 10.649 1.00 94.31 84 PHE A C 1
ATOM 702 O O . PHE A 1 84 ? -9.936 -6.865 10.877 1.00 94.31 84 PHE A O 1
ATOM 709 N N . GLY A 1 85 ? -8.384 -8.405 10.435 1.00 93.69 85 GLY A N 1
ATOM 710 C CA . GLY A 1 85 ? -9.223 -9.567 10.734 1.00 93.69 85 GLY A CA 1
ATOM 711 C C . GLY A 1 85 ? -10.591 -9.610 10.035 1.00 93.69 85 GLY A C 1
ATOM 712 O O . GLY A 1 85 ? -10.697 -9.632 8.802 1.00 93.69 85 GLY A O 1
ATOM 713 N N . GLU A 1 86 ? -11.652 -9.722 10.839 1.00 94.69 86 GLU A N 1
ATOM 714 C CA . GLU A 1 86 ? -13.023 -9.928 10.359 1.00 94.69 86 GLU A CA 1
ATOM 715 C C . GLU A 1 86 ? -13.542 -8.702 9.597 1.00 94.69 86 GLU A C 1
ATOM 717 O O . GLU A 1 86 ? -14.203 -8.843 8.565 1.00 94.69 86 GLU A O 1
ATOM 722 N N . GLU A 1 87 ? -13.200 -7.500 10.057 1.00 93.62 87 GLU A N 1
ATOM 723 C CA . GLU A 1 87 ? -13.565 -6.230 9.435 1.00 93.62 87 GLU A CA 1
ATOM 724 C C . GLU A 1 87 ? -13.047 -6.154 7.997 1.00 93.62 87 GLU A C 1
ATOM 726 O O . GLU A 1 87 ? -13.816 -5.879 7.072 1.00 93.62 87 GLU A O 1
ATOM 731 N N . ALA A 1 88 ? -11.778 -6.508 7.778 1.00 94.44 88 ALA A N 1
ATOM 732 C CA . ALA A 1 88 ? -11.213 -6.574 6.433 1.00 94.44 88 ALA A CA 1
ATOM 733 C C . ALA A 1 88 ? -11.928 -7.612 5.564 1.00 94.44 88 ALA A C 1
ATOM 735 O O . ALA A 1 88 ? -12.214 -7.354 4.394 1.00 94.44 88 ALA A O 1
ATOM 736 N N . SER A 1 89 ? -12.264 -8.771 6.130 1.00 92.75 89 SER A N 1
ATOM 737 C CA . SER A 1 89 ? -12.949 -9.847 5.405 1.00 92.75 89 SER A CA 1
ATOM 738 C C . SER A 1 89 ? -14.337 -9.417 4.910 1.00 92.75 89 SER A C 1
ATOM 740 O O . SER A 1 89 ? -14.689 -9.678 3.755 1.00 92.75 89 SER A O 1
ATOM 742 N N . LYS A 1 90 ? -15.096 -8.688 5.741 1.00 93.50 90 LYS A N 1
ATOM 743 C CA . LYS A 1 90 ? -16.405 -8.108 5.383 1.00 93.50 90 LYS A CA 1
ATOM 744 C C . LYS A 1 90 ? -16.312 -7.120 4.224 1.00 93.50 90 LYS A C 1
ATOM 746 O O . LYS A 1 90 ? -17.232 -7.040 3.416 1.00 93.50 90 LYS A O 1
ATOM 751 N N . VAL A 1 91 ? -15.210 -6.382 4.116 1.00 92.31 91 VAL A N 1
ATOM 752 C CA . VAL A 1 91 ? -14.988 -5.455 2.999 1.00 92.31 91 VAL A CA 1
ATOM 753 C C . VAL A 1 91 ? -14.521 -6.208 1.751 1.00 92.31 91 VAL A C 1
ATOM 755 O O . VAL A 1 91 ? -15.059 -5.997 0.662 1.00 92.31 91 VAL A O 1
ATOM 758 N N . LEU A 1 92 ? -13.562 -7.127 1.897 1.00 91.81 92 LEU A N 1
ATOM 759 C CA . LEU A 1 92 ? -12.956 -7.883 0.797 1.00 91.81 92 LEU A CA 1
ATOM 760 C C . LEU A 1 92 ? -13.959 -8.760 0.038 1.00 91.81 92 LEU A C 1
ATOM 762 O O . LEU A 1 92 ? -13.820 -8.924 -1.177 1.00 91.81 92 LEU A O 1
ATOM 766 N N . ILE A 1 93 ? -14.997 -9.275 0.706 1.00 90.56 93 ILE A N 1
ATOM 767 C CA . ILE A 1 93 ? -16.028 -10.097 0.055 1.00 90.56 93 ILE A CA 1
ATOM 768 C C . ILE A 1 93 ? -16.727 -9.355 -1.095 1.00 90.56 93 ILE A C 1
ATOM 770 O O . ILE A 1 93 ? -17.076 -9.967 -2.102 1.00 90.56 93 ILE A O 1
ATOM 774 N N . ASN A 1 94 ? -16.836 -8.024 -1.011 1.00 88.06 94 ASN A N 1
ATOM 775 C CA . ASN A 1 94 ? -17.452 -7.191 -2.049 1.00 88.06 94 ASN A CA 1
ATOM 776 C C . ASN A 1 94 ? -16.620 -7.105 -3.336 1.00 88.06 94 ASN A C 1
ATOM 778 O O . ASN A 1 94 ? -17.139 -6.681 -4.379 1.00 88.06 94 ASN A O 1
ATOM 782 N N . TYR A 1 95 ? -15.341 -7.479 -3.262 1.00 83.81 95 TYR A N 1
ATOM 783 C CA . TYR A 1 95 ? -14.403 -7.519 -4.381 1.00 83.81 95 TYR A CA 1
ATOM 784 C C . TYR A 1 95 ? -14.227 -8.935 -4.951 1.00 83.81 95 TYR A C 1
ATOM 786 O O . TYR A 1 95 ? -13.733 -9.092 -6.074 1.00 83.81 95 TYR A O 1
ATOM 794 N N . LEU A 1 96 ? -14.683 -9.966 -4.231 1.00 77.94 96 LEU A N 1
ATOM 795 C CA . LEU A 1 96 ? -14.666 -11.351 -4.690 1.00 77.94 96 LEU A CA 1
ATOM 796 C C . LEU A 1 96 ? -15.518 -11.488 -5.967 1.00 77.94 96 LEU A C 1
ATOM 798 O O . LEU A 1 96 ? -16.643 -11.003 -6.041 1.00 77.94 96 LEU A O 1
ATOM 802 N N . GLY A 1 97 ? -14.965 -12.093 -7.019 1.00 70.12 97 GLY A N 1
ATOM 803 C CA . GLY A 1 97 ? -15.650 -12.242 -8.313 1.00 70.12 97 GLY A CA 1
ATOM 804 C C . GLY A 1 97 ? -15.645 -11.001 -9.220 1.00 70.12 97 GLY A C 1
ATOM 805 O O . GLY A 1 97 ? -15.893 -11.145 -10.415 1.00 70.12 97 GLY A O 1
ATOM 806 N N . LYS A 1 98 ? -15.294 -9.810 -8.711 1.00 68.62 98 LYS A N 1
ATOM 807 C CA . LYS A 1 98 ? -15.065 -8.602 -9.534 1.00 68.62 98 LYS A CA 1
ATOM 808 C C . LYS A 1 98 ? -13.623 -8.500 -10.031 1.00 68.62 98 LYS A C 1
ATOM 810 O O . LYS A 1 98 ? -13.365 -7.947 -11.099 1.00 68.62 98 LYS A O 1
ATOM 815 N N . VAL A 1 99 ? -12.676 -9.048 -9.271 1.00 61.38 99 VAL A N 1
ATOM 816 C CA . VAL A 1 99 ? -11.252 -9.034 -9.624 1.00 61.38 99 VAL A CA 1
ATOM 817 C C . VAL A 1 99 ? -10.945 -10.166 -10.613 1.00 61.38 99 VAL A C 1
ATOM 819 O O . VAL A 1 99 ? -10.711 -11.308 -10.226 1.00 61.38 99 VAL A O 1
ATOM 822 N N . GLY A 1 100 ? -10.920 -9.831 -11.907 1.00 53.84 100 GLY A N 1
ATOM 823 C CA . GLY A 1 100 ? -10.245 -10.622 -12.942 1.00 53.84 100 GLY A CA 1
ATOM 824 C C . GLY A 1 100 ? -11.063 -10.918 -14.205 1.00 53.84 100 GLY A C 1
ATOM 825 O O . GLY A 1 100 ? -12.056 -11.634 -14.172 1.00 53.84 100 GLY A O 1
ATOM 826 N N . ASN A 1 101 ? -10.543 -10.490 -15.362 1.00 54.28 101 ASN A N 1
ATOM 827 C CA . ASN A 1 101 ? -10.941 -11.009 -16.683 1.00 54.28 101 ASN A CA 1
ATOM 828 C C . ASN A 1 101 ? -10.228 -12.330 -17.051 1.00 54.28 101 ASN A C 1
ATOM 830 O O . ASN A 1 101 ? -10.397 -12.828 -18.158 1.00 54.28 101 ASN A O 1
ATOM 834 N N . ASN A 1 102 ? -9.453 -12.910 -16.126 1.00 54.84 102 ASN A N 1
ATOM 835 C CA . ASN A 1 102 ? -8.746 -14.186 -16.307 1.00 54.84 102 ASN A CA 1
ATOM 836 C C . ASN A 1 102 ? -9.641 -15.420 -16.120 1.00 54.84 102 ASN A C 1
ATOM 838 O O . ASN A 1 102 ? -9.159 -16.549 -16.188 1.00 54.84 102 ASN A O 1
ATOM 842 N N . GLN A 1 103 ? -10.938 -15.229 -15.884 1.00 59.75 103 GLN A N 1
ATOM 843 C CA . GLN A 1 103 ? -11.890 -16.328 -15.941 1.00 59.75 103 GLN A CA 1
ATOM 844 C C . GLN A 1 103 ? -12.079 -16.724 -17.408 1.00 59.75 103 GLN A C 1
ATOM 846 O O . GLN A 1 103 ? -12.397 -15.883 -18.251 1.00 59.75 103 GLN A O 1
ATOM 851 N N . HIS A 1 104 ? -11.888 -18.004 -17.728 1.00 58.50 104 HIS A N 1
ATOM 852 C CA . HIS A 1 104 ? -12.248 -18.536 -19.038 1.00 58.50 104 HIS A CA 1
ATOM 853 C C . HIS A 1 104 ? -13.772 -18.437 -19.210 1.00 58.50 104 HIS A C 1
ATOM 855 O O . HIS A 1 104 ? -14.511 -19.304 -18.762 1.00 58.50 104 HIS A O 1
ATOM 861 N N . LYS A 1 105 ? -14.247 -17.360 -19.848 1.00 65.81 105 LYS A N 1
ATOM 862 C CA . LYS A 1 105 ? -15.678 -17.130 -20.138 1.00 65.81 105 LYS A CA 1
ATOM 863 C C . LYS A 1 105 ? -16.207 -18.016 -21.273 1.00 65.81 105 LYS A C 1
ATOM 865 O O . LYS A 1 105 ? -17.401 -18.044 -21.538 1.00 65.81 105 LYS A O 1
ATOM 870 N N . SER A 1 106 ? -15.309 -18.704 -21.970 1.00 65.81 106 SER A N 1
ATOM 871 C CA . SER A 1 106 ? -15.606 -19.645 -23.044 1.00 65.81 106 SER A CA 1
ATOM 872 C C . SER A 1 106 ? -14.507 -20.703 -23.120 1.00 65.81 106 SER A C 1
ATOM 874 O O . SER A 1 106 ? -13.359 -20.462 -22.727 1.00 65.81 106 SER A O 1
ATOM 876 N N . LEU A 1 107 ? -14.864 -21.887 -23.620 1.00 66.12 107 LEU A N 1
ATOM 877 C CA . LEU A 1 107 ? -13.890 -22.923 -23.945 1.00 66.12 107 LEU A CA 1
ATOM 878 C C . LEU A 1 107 ? -12.948 -22.383 -25.035 1.00 66.12 107 LEU A C 1
ATOM 880 O O . LEU A 1 107 ? -13.427 -21.871 -26.050 1.00 66.12 107 LEU A O 1
ATOM 884 N N . PRO A 1 108 ? -11.618 -22.468 -24.863 1.00 64.50 108 PRO A N 1
ATOM 885 C CA . PRO A 1 108 ? -10.701 -22.046 -25.908 1.00 64.50 108 PRO A CA 1
ATOM 886 C C . PRO A 1 108 ? -10.907 -22.928 -27.144 1.00 64.50 108 PRO A C 1
ATOM 888 O O . PRO A 1 108 ? -10.779 -24.145 -27.070 1.00 64.50 108 PRO A O 1
ATOM 891 N N . ASN A 1 109 ? -11.131 -22.307 -28.305 1.00 61.38 109 ASN A N 1
ATOM 892 C CA . ASN A 1 109 ? -11.254 -22.974 -29.614 1.00 61.38 109 ASN A CA 1
ATOM 893 C C . ASN A 1 109 ? -9.928 -23.601 -30.111 1.00 61.38 109 ASN A C 1
ATOM 895 O O . ASN A 1 109 ? -9.742 -23.889 -31.292 1.00 61.38 109 ASN A O 1
ATOM 899 N N . LYS A 1 110 ? -8.947 -23.746 -29.216 1.00 60.09 110 LYS A N 1
ATOM 900 C CA . LYS A 1 110 ? -7.608 -24.239 -29.507 1.00 60.09 110 LYS A CA 1
ATOM 901 C C . LYS A 1 110 ? -7.582 -25.712 -29.135 1.00 60.09 110 LYS A C 1
ATOM 903 O O . LYS A 1 110 ? -7.751 -26.040 -27.965 1.00 60.09 110 LYS A O 1
ATOM 908 N N . ASN A 1 111 ? -7.338 -26.575 -30.122 1.00 53.06 111 ASN A N 1
ATOM 909 C CA . ASN A 1 111 ? -7.093 -28.001 -29.915 1.00 53.06 111 ASN A CA 1
ATOM 910 C C . ASN A 1 111 ? -6.143 -28.185 -28.725 1.00 53.06 111 ASN A C 1
ATOM 912 O O . ASN A 1 111 ? -4.961 -27.836 -28.807 1.00 53.06 111 ASN A O 1
ATOM 916 N N . LEU A 1 112 ? -6.677 -28.692 -27.612 1.00 54.12 112 LEU A N 1
ATOM 917 C CA . LEU A 1 112 ? -5.917 -29.074 -26.432 1.00 54.12 112 LEU A CA 1
ATOM 918 C C . LEU A 1 112 ? -4.996 -30.222 -26.856 1.00 54.12 112 LEU A C 1
ATOM 920 O O . LEU A 1 112 ? -5.353 -31.391 -26.742 1.00 54.12 112 LEU A O 1
ATOM 924 N N . LYS A 1 113 ? -3.807 -29.908 -27.384 1.00 52.03 113 LYS A N 1
ATOM 925 C CA . LYS A 1 113 ? -2.740 -30.890 -27.604 1.00 52.03 113 LYS A CA 1
ATOM 926 C C . LYS A 1 113 ? -2.206 -31.311 -26.237 1.00 52.03 113 LYS A C 1
ATOM 928 O O . LYS A 1 113 ? -1.140 -30.886 -25.801 1.00 52.03 113 LYS A O 1
ATOM 933 N N . ARG A 1 114 ? -2.993 -32.110 -25.522 1.00 46.56 114 ARG A N 1
ATOM 934 C CA . ARG A 1 114 ? -2.608 -32.730 -24.263 1.00 46.56 114 ARG A CA 1
ATOM 935 C C . ARG A 1 114 ? -1.640 -33.856 -24.616 1.00 46.56 114 ARG A C 1
ATOM 937 O O . ARG A 1 114 ? -2.053 -34.878 -25.153 1.00 46.56 114 ARG A O 1
ATOM 944 N N . LYS A 1 115 ? -0.346 -33.678 -24.336 1.00 47.94 115 LYS A N 1
ATOM 945 C CA . LYS A 1 115 ? 0.568 -34.821 -24.238 1.00 47.94 115 LYS A CA 1
ATOM 946 C C . LYS A 1 115 ? 0.166 -35.566 -22.966 1.00 47.94 115 LYS A C 1
ATOM 948 O O . LYS A 1 115 ? 0.518 -35.153 -21.866 1.00 47.94 115 LYS A O 1
ATOM 953 N N . ILE A 1 116 ? -0.667 -36.590 -23.123 1.00 48.09 116 ILE A N 1
ATOM 954 C CA . ILE A 1 116 ? -1.001 -37.531 -22.056 1.00 48.09 116 ILE A CA 1
ATOM 955 C C . ILE A 1 116 ? 0.292 -38.288 -21.751 1.00 48.09 116 ILE A C 1
ATOM 957 O O . ILE A 1 116 ? 0.754 -39.090 -22.558 1.00 48.09 116 ILE A O 1
ATOM 961 N N . ILE A 1 117 ? 0.917 -37.988 -20.615 1.00 50.59 117 ILE A N 1
ATOM 962 C CA . ILE A 1 117 ? 1.870 -38.910 -20.004 1.00 50.59 117 ILE A CA 1
ATOM 963 C C . ILE A 1 117 ? 0.986 -39.956 -19.334 1.00 50.59 117 ILE A C 1
ATOM 965 O O . ILE A 1 117 ? 0.398 -39.699 -18.287 1.00 50.59 117 ILE A O 1
ATOM 969 N N . LEU A 1 118 ? 0.793 -41.083 -20.014 1.00 43.19 118 LEU A N 1
ATOM 970 C CA . LEU A 1 118 ? 0.140 -42.248 -19.438 1.00 43.19 118 LEU A CA 1
ATOM 971 C C . LEU A 1 118 ? 1.041 -42.728 -18.291 1.00 43.19 118 LEU A C 1
ATOM 973 O O . LEU A 1 118 ? 2.191 -43.096 -18.542 1.00 43.19 118 LEU A O 1
ATOM 977 N N . CYS A 1 119 ? 0.553 -42.689 -17.049 1.00 45.47 119 CYS A N 1
ATOM 978 C CA . CYS A 1 119 ? 1.158 -43.466 -15.972 1.00 45.47 119 CYS A CA 1
ATOM 979 C C . CYS A 1 119 ? 1.137 -44.929 -16.422 1.00 45.47 119 CYS A C 1
ATOM 981 O O . CYS A 1 119 ? 0.065 -45.499 -16.609 1.00 45.47 119 CYS A O 1
ATOM 983 N N . ARG A 1 120 ? 2.313 -45.506 -16.675 1.00 41.00 120 ARG A N 1
ATOM 984 C CA . ARG A 1 120 ? 2.443 -46.951 -16.835 1.00 41.00 120 ARG A CA 1
ATOM 985 C C . ARG A 1 120 ? 2.403 -47.552 -15.440 1.00 41.00 120 ARG A C 1
ATOM 987 O O . ARG A 1 120 ? 3.249 -47.216 -14.618 1.00 41.00 120 ARG A O 1
ATOM 994 N N . GLU A 1 121 ? 1.403 -48.386 -15.202 1.00 41.06 121 GLU A N 1
ATOM 995 C CA . GLU A 1 121 ? 1.403 -49.352 -14.110 1.00 41.06 121 GLU A CA 1
ATOM 996 C C . GLU A 1 121 ? 2.641 -50.250 -14.253 1.00 41.06 121 GLU A C 1
ATOM 998 O O . GLU A 1 121 ? 2.864 -50.824 -15.324 1.00 41.06 121 GLU A O 1
ATOM 1003 N N . ILE A 1 122 ? 3.446 -50.322 -13.192 1.00 44.31 122 ILE A N 1
ATOM 1004 C CA . ILE A 1 122 ? 4.275 -51.476 -12.818 1.00 44.31 122 ILE A CA 1
ATOM 1005 C C . ILE A 1 122 ? 4.147 -51.609 -11.304 1.00 44.31 122 ILE A C 1
ATOM 1007 O O . ILE A 1 122 ? 4.309 -50.565 -10.628 1.00 44.31 122 ILE A O 1
#

Secondary structure (DSSP, 8-state):
-PPPHHHHHHTT---THHHHTTTT--HHHHHHHHT-SSHHHHHHHHHHHTTS--HHHHHHHHHHHHH---HHHHHHHHHHHHTTHHHHHHHHGGGTTTS-TTS-SS--SS------------

Foldseek 3Di:
DPDDVVNCQQLQDDDPVVLVVCQPPDLVRLLVLCVDPGSVSLLSSLQRNLVPVDPVSLVSLLVSLLPDDRDSSNVSSVVSNCVNPPSSVVVCVVCVPVRDPPPCPDDPPDPPPDPPPPPDDD

pLDDT: mean 85.24, std 17.31, range [41.0, 98.06]

Radius of gyration: 19.59 Å; chains: 1; bounding box: 37×63×43 Å

Sequence (122 aa):
MKSNIKQLRKRGYIEEYDLEEYKDFTKIELLELLESKVATDRTINAKLLVKYREETVMNVLINRLIFEDKLYTKIALSESIGYFGEEASKVLINYLGKVGNNQHKSLPNKNLKRKIILCREI

=== Feature glossary ===
Legend for the data blocks above and below:

— What the protein is —

The amino-acid sequence is the protein's primary structure: the linear order of residues from the N-terminus to the C-terminus, written in one-letter code. Everything else here — the 3D coordinates, the secondary structure, the domain annotations — is ultimately a consequence of this string.

Database cross-references. InterPro integrates a dozen domain/family signature databases into unified entries with residue-range hits. GO terms attach function/process/location labels with evidence codes. CATH codes position the fold in a four-level structural taxonomy. Organism is the NCBI-taxonomy species name.

— Where its atoms are —

The mmCIF block holds the 3D Cartesian coordinates of each backbone atom (N, Cα, C, O) in ångströms. mmCIF is the PDB's canonical archive format — a tagged-loop text representation of the atomic model.

The six renders are orthographic views along the three Cartesian axes in both directions. Representation (cartoon, sticks, or surface) and color scheme (sequence-rainbow or by-chain) vary across proteins so the training set covers all the common visualization conventions.

— Local backbone conformation —

Secondary structure is the local, repeating backbone conformation. DSSP classifies it into eight states by reading the hydrogen-bond network: three helix types (H, G, I), two β types (E, B), two non-regular types (T, S), and unstructured coil (-).

SS3 is a coarse helix/strand/coil call (letters a/b/c) made by the P-SEA algorithm from inter-Cα distances and dihedrals. It is less detailed than DSSP but needs only Cα positions.

Backbone dihedral angles. Every residue except chain termini has a φ (preceding-C → N → Cα → C) and a ψ (N → Cα → C → next-N). They are reported in degrees following the IUPAC sign convention. Secondary structure is essentially a statement about which (φ, ψ) basin each residue occupies.

— Global shape and packing —

The geometric summary reports three shape descriptors. Rg (radius of gyration) measures how spread out the Cα atoms are about their centre of mass; compact globular proteins have small Rg, elongated or unfolded ones large. Cα contacts (<8 Å, |i−j|>4) count long-range residue pairs in spatial proximity — high for tightly packed folds, near zero for rods or random coil. The bounding-box extents give the protein's footprint along x, y, z in Å.

Solvent accessibility: the surface area of each residue that a 1.4 Å water probe can touch, in Å². When only backbone atoms are present the absolute values are lower than full-atom SASA (side chains contribute most of the area) and are flagged as backbone-only.

Plot images: a contact map (which residues are close in 3D, as an N×N binary image), a Ramachandran scatter (backbone torsion angles, revealing secondary-structure composition at a glance), and — for AlphaFold structures — a PAE heatmap (pairwise prediction confidence).

— Structural neighborhood —

Foldseek's 3Di representation compresses backbone geometry into a per-residue letter drawn from a learned twenty-state alphabet. It captures the tertiary interaction pattern around each residue — which residues are packed against it in space, regardless of where they are in sequence.

Structural nearest neighbors (via Foldseek easy-search vs the PDB). Reported per hit: target PDB id, E-value, and alignment TM-score. A TM-score above ~0.5 is the conventional threshold for 'same fold'.

— Confidence and disorder —

pLDDT (predicted Local Distance Difference Test) is AlphaFold's per-residue confidence score, ranging from 0 to 100. Values above 90 indicate high confidence (typically well-packed cores); 70–90 is confident; 50–70 low confidence; below 50 usually means the region is disordered or the prediction is unreliable there. AlphaFold stores pLDDT in the mmCIF B-factor column.

For experimental (PDB) structures, the B-factor (temperature factor) quantifies the positional spread of each atom in the crystal — a combination of thermal vibration and static disorder — in units of Å². High B-factors mark flexible loops or poorly resolved regions; low B-factors mark the rigid, well-ordered core.

Predicted Aligned Error (PAE) is an AlphaFold confidence matrix: entry (i, j) is the expected error in the position of residue j, in ångströms, when the prediction is superimposed on the true structure at residue i. Low PAE within a block of residues means that block is internally rigid and well-predicted; high PAE between two blocks means their relative placement is uncertain even if each block individually is confident.